Protein AF-A3JKJ4-F1 (afdb_monomer)

Secondary structure (DSSP, 8-state):
--EEE---EE-SSSS--EE--SS-TTEEE-HHHHHHHHHHHHTT-EEEEEEHHHHHHTGGGS-HHHHHHHHHHTEEEEEE----S--S-S--

Radius of gyration: 14.59 Å; Cα contacts (8 Å, |Δi|>4): 148; chains: 1; bounding box: 28×26×47 Å

Mean predicted aligned error: 9.01 Å

pLDDT: mean 72.74, std 17.28, range [37.38, 92.88]

Solvent-accessible surface area (backbone atoms only — not comparable to full-atom values): 5462 Å² total; per-residue (Å²): 134,66,45,74,48,79,78,81,49,75,51,94,67,101,46,92,46,77,49,62,40,85,60,55,87,57,36,22,38,51,71,69,43,49,49,40,44,53,50,20,57,75,68,51,30,44,65,27,69,37,45,36,69,32,46,61,67,17,47,90,67,46,52,75,65,55,53,50,49,13,67,77,67,56,22,44,77,45,70,40,50,37,75,72,82,82,69,79,62,97,80,122

F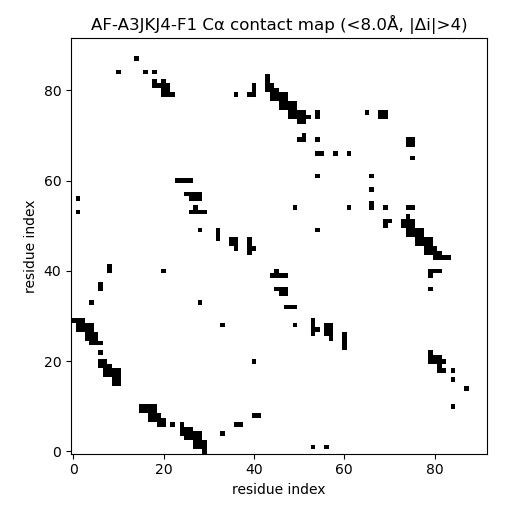oldseek 3Di:
DFAFAADFDADPDDDRPTQDFLQPGGFRADPVQSVVLNVQVVVQWDKGKGFLVRCVVVVVRDDPVLNVVNVVVRTDIGTTHRPPPPDPPPPD

Structure (mmCIF, N/CA/C/O backbone):
data_AF-A3JKJ4-F1
#
_entry.id   AF-A3JKJ4-F1
#
loop_
_atom_site.group_PDB
_atom_site.id
_atom_site.type_symbol
_atom_site.label_atom_id
_atom_site.label_alt_id
_atom_site.label_comp_id
_atom_site.label_asym_id
_atom_site.label_entity_id
_atom_site.label_seq_id
_atom_site.pdbx_PDB_ins_code
_atom_site.Cartn_x
_atom_site.Cartn_y
_atom_site.Cartn_z
_atom_site.occupancy
_atom_site.B_iso_or_equiv
_atom_site.auth_seq_id
_atom_site.auth_comp_id
_atom_site.auth_asym_id
_atom_site.auth_atom_id
_atom_site.pdbx_PDB_model_num
ATOM 1 N N . MET A 1 1 ? -4.883 15.611 6.813 1.00 56.50 1 MET A N 1
ATOM 2 C CA . MET A 1 1 ? -5.625 15.556 5.536 1.00 56.50 1 MET A CA 1
ATOM 3 C C . MET A 1 1 ? -4.911 14.533 4.688 1.00 56.50 1 MET A C 1
ATOM 5 O O . MET A 1 1 ? -3.743 14.755 4.392 1.00 56.50 1 MET A O 1
ATOM 9 N N . LEU A 1 2 ? -5.575 13.419 4.400 1.00 66.50 2 LEU A N 1
ATOM 10 C CA . LEU A 1 2 ? -5.091 12.413 3.459 1.00 66.50 2 LEU A CA 1
ATOM 11 C C . LEU A 1 2 ? -5.373 12.922 2.035 1.00 66.50 2 LEU A C 1
ATOM 13 O O . LEU A 1 2 ? -6.336 13.674 1.837 1.00 66.50 2 LEU A O 1
ATOM 17 N N . THR A 1 3 ? -4.498 12.596 1.085 1.00 68.62 3 THR A N 1
ATOM 18 C CA . THR A 1 3 ? -4.661 12.971 -0.328 1.00 68.62 3 THR A CA 1
ATOM 19 C C . THR A 1 3 ? -4.719 11.692 -1.161 1.00 68.62 3 THR A C 1
ATOM 21 O O . THR A 1 3 ? -3.920 10.796 -0.887 1.00 68.62 3 THR A O 1
ATOM 24 N N . PRO A 1 4 ? -5.613 11.598 -2.166 1.00 71.00 4 PRO A N 1
ATOM 25 C CA . PRO A 1 4 ? -5.572 10.504 -3.128 1.00 71.00 4 PRO A CA 1
ATOM 26 C C . PRO A 1 4 ? -4.177 10.392 -3.748 1.00 71.00 4 PRO A C 1
ATOM 28 O O . PRO A 1 4 ? -3.576 11.404 -4.126 1.00 71.00 4 PRO A O 1
ATOM 31 N N . TYR A 1 5 ? -3.656 9.177 -3.797 1.00 65.31 5 TYR A N 1
ATOM 32 C CA . TYR A 1 5 ? -2.315 8.852 -4.240 1.00 65.31 5 TYR A CA 1
ATOM 33 C C . TYR A 1 5 ? -2.390 7.839 -5.379 1.00 65.31 5 TYR A C 1
ATOM 35 O O . TYR A 1 5 ? -2.816 6.699 -5.195 1.00 65.31 5 TYR A O 1
ATOM 43 N N . ASP A 1 6 ? -1.913 8.286 -6.537 1.00 65.38 6 ASP A N 1
ATOM 44 C CA . ASP A 1 6 ? -1.779 7.479 -7.740 1.00 65.38 6 ASP A CA 1
ATOM 45 C C . ASP A 1 6 ? -0.337 6.991 -7.887 1.00 65.38 6 ASP A C 1
ATOM 47 O O . ASP A 1 6 ? 0.618 7.777 -7.888 1.00 65.38 6 ASP A O 1
ATOM 51 N N . THR A 1 7 ? -0.167 5.684 -8.059 1.00 59.66 7 THR A N 1
ATOM 52 C CA . THR A 1 7 ? 1.138 5.073 -8.313 1.00 59.66 7 THR A CA 1
ATOM 53 C C . THR A 1 7 ? 1.352 4.839 -9.805 1.00 59.66 7 THR A C 1
ATOM 55 O O . THR A 1 7 ? 0.586 4.133 -10.462 1.00 59.66 7 THR A O 1
ATOM 58 N N . HIS A 1 8 ? 2.459 5.357 -10.344 1.00 57.06 8 HIS A N 1
ATOM 59 C CA . HIS A 1 8 ? 2.876 5.105 -11.723 1.00 57.06 8 HIS A CA 1
ATOM 60 C C . HIS A 1 8 ? 4.380 4.841 -11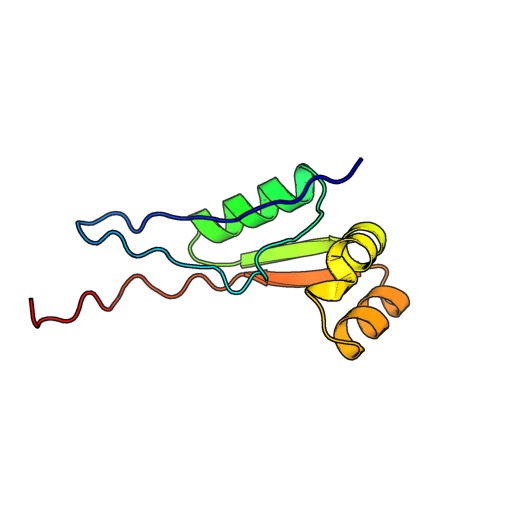.800 1.00 57.06 8 HIS A C 1
ATOM 62 O O . HIS A 1 8 ? 5.176 5.628 -11.292 1.00 57.06 8 HIS A O 1
ATOM 68 N N . THR A 1 9 ? 4.780 3.779 -12.502 1.00 51.62 9 THR A N 1
ATOM 69 C CA . THR A 1 9 ? 6.188 3.536 -12.843 1.00 51.62 9 THR A CA 1
ATOM 70 C C . THR A 1 9 ? 6.375 3.311 -14.333 1.00 51.62 9 THR A C 1
ATOM 72 O O . THR A 1 9 ? 5.512 2.748 -15.011 1.00 51.62 9 THR A O 1
ATOM 75 N N . THR A 1 10 ? 7.501 3.793 -14.854 1.00 49.03 10 THR A N 1
ATOM 76 C CA . THR A 1 10 ? 7.916 3.618 -16.243 1.00 49.03 10 THR A CA 1
ATOM 77 C C . THR A 1 10 ? 8.963 2.513 -16.325 1.00 49.03 10 THR A C 1
ATOM 79 O O . THR A 1 10 ? 10.053 2.621 -15.765 1.00 49.03 10 THR A O 1
ATOM 82 N N . CYS A 1 11 ? 8.662 1.446 -17.068 1.00 51.78 11 CYS A N 1
ATOM 83 C CA . CYS A 1 11 ? 9.667 0.446 -17.419 1.00 51.78 11 CYS A CA 1
ATOM 84 C C . CYS A 1 11 ? 10.786 1.100 -18.247 1.00 51.78 11 CYS A C 1
ATOM 86 O O . CYS A 1 11 ? 10.554 1.642 -19.330 1.00 51.78 11 CYS A O 1
ATOM 88 N N . SER A 1 12 ? 12.020 1.039 -17.750 1.00 48.34 12 SER A N 1
ATOM 89 C CA . SER A 1 12 ? 13.188 1.620 -18.414 1.00 48.34 12 SER A CA 1
ATOM 90 C C . SER A 1 12 ? 13.691 0.684 -19.517 1.00 48.34 12 SER A C 1
ATOM 92 O O . SER A 1 12 ? 14.611 -0.091 -19.288 1.00 48.34 12 SER A O 1
ATOM 94 N N . ASN A 1 13 ? 13.019 0.682 -20.676 1.00 45.19 13 ASN A N 1
ATOM 95 C CA . ASN A 1 13 ? 13.556 0.325 -22.001 1.00 45.19 13 ASN A CA 1
ATOM 96 C C . ASN A 1 13 ? 12.430 0.357 -23.050 1.00 45.19 13 ASN A C 1
ATOM 98 O O . ASN A 1 13 ? 11.711 -0.620 -23.213 1.00 45.19 13 ASN A O 1
ATOM 102 N N . THR A 1 14 ? 12.309 1.466 -23.792 1.00 45.69 14 THR A N 1
ATOM 103 C CA . THR A 1 14 ? 11.598 1.625 -25.093 1.00 45.69 14 THR A CA 1
ATOM 104 C C . THR A 1 14 ? 10.123 1.207 -25.239 1.00 45.69 14 THR A C 1
ATOM 106 O O . THR A 1 14 ? 9.494 1.619 -26.210 1.00 45.69 14 THR A O 1
ATOM 109 N N . CYS A 1 15 ? 9.528 0.495 -24.290 1.00 46.81 15 CYS A N 1
ATOM 110 C CA . CYS A 1 15 ? 8.100 0.246 -24.192 1.00 46.81 15 CYS A CA 1
ATOM 111 C C . CYS A 1 15 ? 7.565 1.105 -23.046 1.00 46.81 15 CYS A C 1
ATOM 113 O O . CYS A 1 15 ? 7.971 0.927 -21.898 1.00 46.81 15 CYS A O 1
ATOM 115 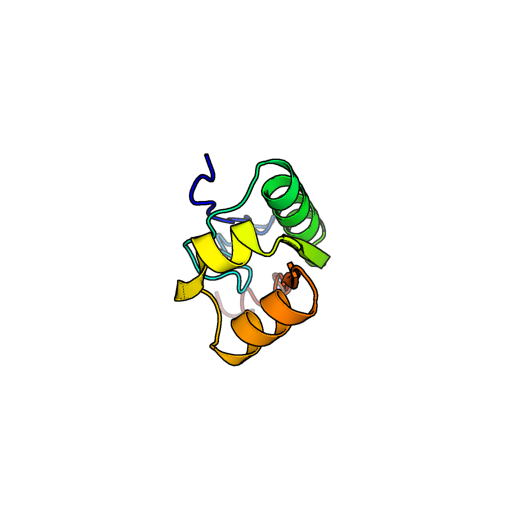N N . ASN A 1 16 ? 6.636 2.019 -23.333 1.00 43.56 16 ASN A N 1
ATOM 116 C CA . ASN A 1 16 ? 5.807 2.640 -22.298 1.00 43.56 16 ASN A CA 1
ATOM 117 C C . ASN A 1 16 ? 4.855 1.575 -21.729 1.00 43.56 16 ASN A C 1
ATOM 119 O O . ASN A 1 16 ? 3.659 1.579 -22.009 1.00 43.56 16 ASN A O 1
ATOM 123 N N . CYS A 1 17 ? 5.390 0.622 -20.973 1.00 44.19 17 CYS A N 1
ATOM 124 C CA . CYS A 1 17 ? 4.582 -0.252 -20.147 1.00 44.19 17 CYS A CA 1
ATOM 125 C C . CYS A 1 17 ? 4.214 0.559 -18.909 1.00 44.19 17 CYS A C 1
ATOM 127 O O . CYS A 1 17 ? 5.076 0.874 -18.089 1.00 44.19 17 CYS A O 1
ATOM 129 N N . ILE A 1 18 ? 2.941 0.942 -18.815 1.00 45.28 18 ILE A N 1
ATOM 130 C CA . ILE A 1 18 ? 2.367 1.405 -17.557 1.00 45.28 18 ILE A CA 1
ATOM 131 C C . ILE A 1 18 ? 2.218 0.145 -16.717 1.00 45.28 18 ILE A C 1
ATOM 133 O O . ILE A 1 18 ? 1.294 -0.639 -16.933 1.00 45.28 18 ILE A O 1
ATOM 137 N N . VAL A 1 19 ? 3.159 -0.080 -15.806 1.00 46.41 19 VAL A N 1
ATOM 138 C CA . VAL A 1 19 ? 2.952 -1.087 -14.776 1.00 46.41 19 VAL A CA 1
ATOM 139 C C . VAL A 1 19 ? 2.087 -0.431 -13.717 1.00 46.41 19 VAL A C 1
ATOM 141 O O . VAL A 1 19 ? 2.538 0.456 -12.991 1.00 46.41 19 VAL A O 1
ATOM 144 N N . LYS A 1 20 ? 0.816 -0.829 -13.680 1.00 46.69 20 LYS A N 1
ATOM 145 C CA . LYS A 1 20 ? 0.002 -0.612 -12.495 1.00 46.69 20 LYS A CA 1
ATOM 146 C C . LYS A 1 20 ? 0.494 -1.619 -11.469 1.00 46.69 20 LYS A C 1
ATOM 148 O O . LYS A 1 20 ? 0.390 -2.822 -11.705 1.00 46.69 20 LYS A O 1
ATOM 153 N N . ALA A 1 21 ? 1.067 -1.133 -10.372 1.00 53.09 21 ALA A N 1
ATOM 154 C CA . ALA A 1 21 ? 1.014 -1.926 -9.157 1.00 53.09 21 ALA A CA 1
ATOM 155 C C . ALA A 1 21 ? -0.474 -2.219 -8.906 1.00 53.09 21 ALA A C 1
ATOM 157 O O . ALA A 1 21 ? -1.300 -1.361 -9.226 1.00 53.09 21 ALA A O 1
ATOM 158 N N . ASP A 1 22 ? -0.828 -3.410 -8.423 1.00 52.09 22 ASP A N 1
ATOM 159 C CA . ASP A 1 22 ? -2.228 -3.787 -8.139 1.00 52.09 22 ASP A CA 1
ATOM 160 C C . ASP A 1 22 ? -2.739 -3.067 -6.875 1.00 52.09 22 ASP A C 1
ATOM 162 O O . ASP A 1 22 ? -3.188 -3.641 -5.890 1.00 52.09 22 ASP A O 1
ATOM 166 N N . ILE A 1 23 ? -2.540 -1.759 -6.887 1.00 59.50 23 ILE A N 1
ATOM 167 C CA . ILE A 1 23 ? -2.901 -0.774 -5.905 1.00 59.50 23 ILE A CA 1
ATOM 168 C C . ILE A 1 23 ? -4.083 -0.082 -6.562 1.00 59.50 23 ILE A C 1
ATOM 170 O O . ILE A 1 23 ? -3.920 0.607 -7.569 1.00 59.50 23 ILE A O 1
ATOM 174 N N . ASN A 1 24 ? -5.282 -0.357 -6.055 1.00 56.53 24 ASN A N 1
ATOM 175 C CA . ASN A 1 24 ? -6.515 0.257 -6.541 1.00 56.53 24 ASN A CA 1
ATOM 176 C C . ASN A 1 24 ? -6.324 1.779 -6.699 1.00 56.53 24 ASN A C 1
ATOM 178 O O . ASN A 1 24 ? -5.783 2.417 -5.796 1.00 56.53 24 ASN A O 1
ATOM 182 N N . ASP A 1 25 ? -6.749 2.323 -7.848 1.00 58.22 25 ASP A N 1
ATOM 183 C CA . ASP A 1 25 ? -6.391 3.652 -8.393 1.00 58.22 25 ASP A CA 1
ATOM 184 C C . ASP A 1 25 ? -6.853 4.880 -7.551 1.00 58.22 25 ASP A C 1
ATOM 186 O O . ASP A 1 25 ? -7.019 5.950 -8.106 1.00 58.22 25 ASP A O 1
ATOM 190 N N . ASP A 1 26 ? -7.096 4.781 -6.241 1.00 69.81 26 ASP A N 1
ATOM 191 C CA . ASP A 1 26 ? -7.583 5.906 -5.419 1.00 69.81 26 ASP A CA 1
ATOM 192 C C . ASP A 1 26 ? -7.253 5.720 -3.916 1.00 69.81 26 ASP A C 1
ATOM 194 O O . ASP A 1 26 ? -8.087 5.912 -3.022 1.00 69.81 26 ASP A O 1
ATOM 198 N N . LEU A 1 27 ? -6.015 5.331 -3.587 1.00 81.62 27 LEU A N 1
ATOM 199 C CA . LEU A 1 27 ? -5.607 5.220 -2.182 1.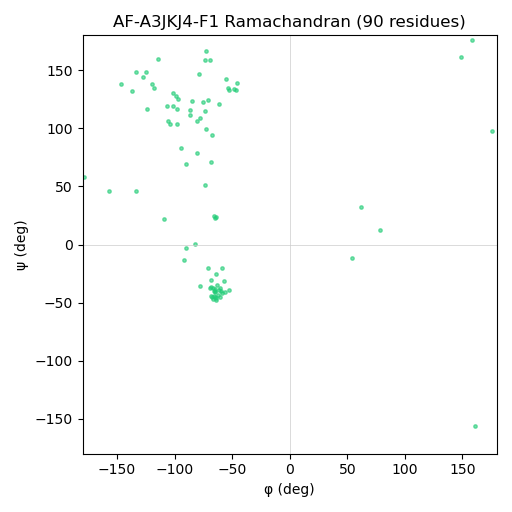00 81.62 27 LEU A CA 1
ATOM 200 C C . LEU A 1 27 ? -5.461 6.595 -1.532 1.00 81.62 27 LEU A C 1
ATOM 202 O O . LEU A 1 27 ? -4.674 7.431 -1.957 1.00 81.62 27 LEU A O 1
ATOM 206 N N . ASN A 1 28 ? -6.170 6.820 -0.437 1.00 86.19 28 ASN A N 1
ATOM 207 C CA . ASN A 1 28 ? -6.089 8.034 0.354 1.00 86.19 28 ASN A CA 1
ATOM 208 C C . ASN A 1 28 ? -5.098 7.832 1.508 1.00 86.19 28 ASN A C 1
ATOM 210 O O . ASN A 1 28 ? -5.484 7.486 2.625 1.00 86.19 28 ASN A O 1
ATOM 214 N N . VAL A 1 29 ? -3.809 8.006 1.214 1.00 84.50 29 VAL A N 1
ATOM 215 C CA . VAL A 1 29 ? -2.699 7.689 2.128 1.00 84.50 29 VAL A CA 1
ATOM 216 C C . VAL A 1 29 ? -1.921 8.929 2.564 1.00 84.50 29 VAL A C 1
ATOM 218 O O . VAL A 1 29 ? -1.985 10.001 1.953 1.00 84.50 29 VAL A O 1
ATOM 221 N N . GLY A 1 30 ? -1.199 8.798 3.675 1.00 85.81 30 GLY A N 1
ATOM 222 C CA . GLY A 1 30 ? -0.255 9.800 4.146 1.00 85.81 30 GLY A CA 1
ATOM 223 C C . GLY A 1 30 ? 1.023 9.846 3.296 1.00 85.81 30 GLY A C 1
ATOM 224 O O . GLY A 1 30 ? 1.300 8.933 2.518 1.00 85.81 30 GLY A O 1
ATOM 225 N N . PRO A 1 31 ? 1.846 10.900 3.456 1.00 85.75 31 PRO A N 1
ATOM 226 C CA . PRO A 1 31 ? 3.089 11.051 2.702 1.00 85.75 31 PRO A CA 1
ATOM 227 C C . PRO A 1 31 ? 4.112 9.941 2.989 1.00 85.75 31 PRO A C 1
ATOM 229 O O . PRO A 1 31 ? 4.811 9.531 2.071 1.00 85.75 31 PRO A O 1
ATOM 232 N N . GLU A 1 32 ? 4.180 9.432 4.224 1.00 87.88 32 GLU A N 1
ATOM 233 C CA . GLU A 1 32 ? 5.106 8.349 4.601 1.00 87.88 32 GLU A CA 1
ATOM 234 C C . GLU A 1 32 ? 4.736 7.024 3.913 1.00 87.88 32 GLU A C 1
ATOM 236 O O . GLU A 1 32 ? 5.588 6.364 3.322 1.00 87.88 32 GLU A O 1
ATOM 241 N N . THR A 1 33 ? 3.450 6.666 3.911 1.00 87.94 33 THR A N 1
ATOM 242 C CA . THR A 1 33 ? 2.931 5.478 3.217 1.00 87.94 33 THR A CA 1
ATOM 243 C C . THR A 1 33 ? 3.092 5.605 1.702 1.00 87.94 33 THR A C 1
ATOM 245 O O . THR A 1 33 ? 3.504 4.654 1.044 1.00 87.94 33 THR A O 1
ATOM 248 N N . ALA A 1 34 ? 2.838 6.791 1.140 1.00 84.62 34 ALA A N 1
ATOM 249 C CA . ALA A 1 34 ? 3.074 7.064 -0.276 1.00 84.62 34 ALA A CA 1
ATOM 250 C C . ALA A 1 34 ? 4.559 6.918 -0.660 1.00 84.62 34 ALA A C 1
ATOM 252 O O . ALA A 1 34 ? 4.871 6.405 -1.735 1.00 84.62 34 ALA A O 1
ATOM 253 N N . GLU A 1 35 ? 5.490 7.346 0.198 1.00 85.81 35 GLU A N 1
ATOM 254 C CA . GLU A 1 35 ? 6.930 7.143 -0.010 1.00 85.81 35 GLU A CA 1
ATOM 255 C C . GLU A 1 35 ? 7.291 5.653 0.010 1.00 85.81 35 GLU A C 1
ATOM 257 O O . GLU A 1 35 ? 7.937 5.181 -0.924 1.00 85.81 35 GLU A O 1
ATOM 262 N N . ALA A 1 36 ? 6.775 4.889 0.979 1.00 86.62 36 ALA A N 1
ATOM 263 C CA . ALA A 1 36 ? 6.973 3.440 1.039 1.00 86.62 36 ALA A CA 1
ATOM 264 C C . ALA A 1 36 ? 6.430 2.718 -0.208 1.00 86.62 36 ALA A C 1
ATOM 266 O O . ALA A 1 36 ? 7.078 1.808 -0.729 1.00 86.62 36 ALA A O 1
ATOM 267 N N . ILE A 1 37 ? 5.270 3.148 -0.723 1.00 84.00 37 ILE A N 1
ATOM 268 C CA . ILE A 1 37 ? 4.720 2.607 -1.969 1.00 84.00 37 ILE A CA 1
ATOM 269 C C . ILE A 1 37 ? 5.637 2.933 -3.153 1.00 84.00 37 ILE A C 1
ATOM 271 O O . ILE A 1 37 ? 5.974 2.040 -3.930 1.00 84.00 37 ILE A O 1
ATOM 275 N N . ASN A 1 38 ? 6.083 4.186 -3.284 1.00 80.31 38 ASN A N 1
ATOM 276 C CA . ASN A 1 38 ? 7.007 4.586 -4.348 1.00 80.31 38 ASN A CA 1
ATOM 277 C C . ASN A 1 38 ? 8.319 3.793 -4.304 1.00 80.31 38 ASN A C 1
ATOM 279 O O . ASN A 1 38 ? 8.826 3.400 -5.354 1.00 80.31 38 ASN A O 1
ATOM 283 N N . ASP A 1 39 ? 8.874 3.557 -3.117 1.00 84.81 39 ASP A N 1
ATOM 284 C CA . ASP A 1 39 ? 10.111 2.794 -2.962 1.00 84.81 39 ASP A CA 1
ATOM 285 C C . ASP A 1 39 ? 9.918 1.329 -3.360 1.00 84.81 39 ASP A C 1
ATOM 287 O O . ASP A 1 39 ? 10.673 0.832 -4.196 1.00 84.81 39 ASP A O 1
ATOM 291 N N . ALA A 1 40 ? 8.847 0.677 -2.898 1.00 81.75 40 ALA A N 1
ATOM 292 C CA . ALA A 1 40 ? 8.496 -0.675 -3.337 1.00 81.75 40 ALA A CA 1
ATOM 293 C C . ALA A 1 40 ? 8.332 -0.750 -4.864 1.00 81.75 40 ALA A C 1
ATOM 295 O O . ALA A 1 40 ? 8.808 -1.669 -5.527 1.00 81.75 40 ALA A O 1
ATOM 296 N N . VAL A 1 41 ? 7.711 0.263 -5.463 1.00 77.38 41 VAL A N 1
ATOM 297 C CA . VAL A 1 41 ? 7.537 0.337 -6.914 1.00 77.38 41 VAL A CA 1
ATOM 298 C C . VAL A 1 41 ? 8.877 0.475 -7.645 1.00 77.38 41 VAL A C 1
ATOM 300 O O . VAL A 1 41 ? 9.085 -0.157 -8.682 1.00 77.38 41 VAL A O 1
ATOM 303 N N . ARG A 1 42 ? 9.811 1.272 -7.112 1.00 76.69 42 ARG A N 1
ATOM 304 C CA . ARG A 1 42 ? 11.167 1.443 -7.668 1.00 76.69 42 ARG A CA 1
ATOM 305 C C . ARG A 1 42 ? 12.018 0.185 -7.537 1.00 76.69 42 ARG A C 1
ATOM 307 O O . ARG A 1 42 ? 12.875 -0.053 -8.388 1.00 76.69 42 ARG A O 1
ATOM 314 N N . GLU A 1 43 ? 11.785 -0.603 -6.496 1.00 79.81 43 GLU A N 1
ATOM 315 C CA . GLU A 1 43 ? 12.464 -1.876 -6.249 1.00 79.81 43 GLU A CA 1
ATOM 316 C C . GLU A 1 43 ? 11.854 -3.053 -7.037 1.00 79.81 43 GLU A C 1
ATOM 318 O O . GLU A 1 43 ? 12.389 -4.159 -6.996 1.00 79.81 43 GLU A O 1
ATOM 323 N N . ASN A 1 44 ? 10.817 -2.803 -7.850 1.00 74.88 44 ASN A N 1
ATOM 324 C CA . ASN A 1 44 ? 10.018 -3.809 -8.566 1.00 74.88 44 ASN A CA 1
ATOM 325 C C . ASN A 1 44 ? 9.284 -4.789 -7.637 1.00 74.88 44 ASN A C 1
ATOM 327 O O . ASN A 1 44 ? 9.069 -5.952 -7.970 1.00 74.88 44 ASN A O 1
ATOM 331 N N . GLY A 1 45 ? 8.878 -4.311 -6.470 1.00 76.06 45 GLY A N 1
ATOM 332 C CA . GLY A 1 45 ? 8.071 -5.050 -5.520 1.00 76.06 45 GLY A CA 1
ATOM 333 C C . GLY A 1 45 ? 8.377 -4.651 -4.084 1.00 76.06 45 GLY A C 1
ATOM 334 O O . GLY A 1 45 ? 9.420 -4.076 -3.786 1.00 76.06 45 GLY A O 1
ATOM 335 N N . GLY A 1 46 ? 7.462 -4.974 -3.179 1.00 82.94 46 GLY A N 1
ATOM 336 C CA . GLY A 1 46 ? 7.639 -4.727 -1.755 1.00 82.94 46 GLY A CA 1
ATOM 337 C C . GLY A 1 46 ? 6.310 -4.739 -1.024 1.00 82.94 46 GLY A C 1
ATOM 338 O O . GLY A 1 46 ? 5.337 -5.322 -1.491 1.00 82.94 46 GLY A O 1
ATOM 339 N N . SER A 1 47 ? 6.272 -4.072 0.120 1.00 85.25 47 SER A N 1
ATOM 340 C CA . SER A 1 47 ? 5.072 -3.987 0.941 1.00 85.25 47 SER A CA 1
ATOM 341 C C . SER A 1 47 ? 5.009 -2.636 1.641 1.00 85.25 47 SER A C 1
ATOM 343 O O . SER A 1 47 ? 6.026 -2.185 2.170 1.00 85.25 47 SER A O 1
ATOM 345 N N . ALA A 1 48 ? 3.830 -2.025 1.699 1.00 87.75 48 ALA A N 1
ATOM 346 C CA . ALA A 1 48 ? 3.586 -0.802 2.456 1.00 87.75 48 ALA A CA 1
ATOM 347 C C . ALA A 1 48 ? 2.544 -1.059 3.545 1.00 87.75 48 ALA A C 1
ATOM 349 O O . ALA A 1 48 ? 1.524 -1.698 3.304 1.00 87.75 48 ALA A O 1
ATOM 350 N N . TRP A 1 49 ? 2.796 -0.571 4.757 1.00 90.00 49 TRP A N 1
ATOM 351 C CA . TRP A 1 49 ? 1.820 -0.665 5.839 1.00 90.00 49 TRP A CA 1
ATOM 352 C C . TRP A 1 49 ? 0.842 0.502 5.757 1.00 90.00 49 TRP A C 1
ATOM 354 O O . TRP A 1 49 ? 1.268 1.653 5.802 1.00 90.00 49 TRP A O 1
ATOM 364 N N . LEU A 1 50 ? -0.452 0.205 5.679 1.00 89.69 50 LEU A N 1
ATOM 365 C CA . LEU A 1 50 ? -1.511 1.201 5.766 1.00 89.69 50 LEU A CA 1
ATOM 366 C C . LEU A 1 50 ? -2.112 1.156 7.163 1.00 89.69 50 LEU A C 1
ATOM 368 O O . LEU A 1 50 ? -2.501 0.101 7.665 1.00 89.69 50 LEU A O 1
ATOM 372 N N . THR A 1 51 ? -2.228 2.318 7.787 1.00 92.12 51 THR A N 1
ATOM 373 C CA . THR A 1 51 ? -2.941 2.472 9.055 1.00 92.12 51 THR A CA 1
ATOM 374 C C . THR A 1 51 ? -4.444 2.276 8.872 1.00 92.12 51 THR A C 1
ATOM 376 O O . THR A 1 51 ? -4.983 2.459 7.781 1.00 92.12 51 THR A O 1
ATOM 379 N N . LEU A 1 52 ? -5.156 1.961 9.959 1.00 91.12 52 LEU A N 1
ATOM 380 C CA . LEU A 1 52 ? -6.618 1.866 9.928 1.00 91.12 52 LEU A CA 1
ATOM 381 C C . LEU A 1 52 ? -7.286 3.124 9.339 1.00 91.12 52 LEU A C 1
ATOM 383 O O . LEU A 1 52 ? -8.236 2.997 8.575 1.00 91.12 52 LEU A O 1
ATOM 387 N N . GLU A 1 53 ? -6.776 4.322 9.644 1.00 91.56 53 GLU A N 1
ATOM 388 C CA . GLU A 1 53 ? -7.319 5.578 9.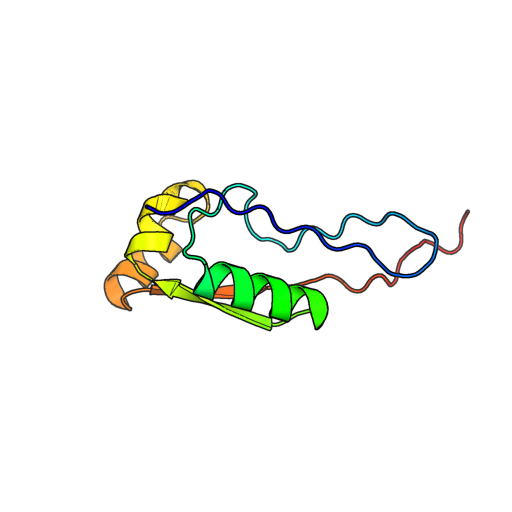104 1.00 91.56 53 GLU A CA 1
ATOM 389 C C . GLU A 1 53 ? -7.199 5.640 7.572 1.00 91.56 53 GLU A C 1
ATOM 391 O O . GLU A 1 53 ? -8.152 6.012 6.889 1.00 91.56 53 GLU A O 1
ATOM 396 N N . GLU A 1 54 ? -6.055 5.233 7.023 1.00 89.88 54 GLU A N 1
ATOM 397 C CA . GLU A 1 54 ? -5.808 5.210 5.576 1.00 89.88 54 GLU A CA 1
ATOM 398 C C . GLU A 1 54 ? -6.645 4.139 4.871 1.00 89.88 54 GLU A C 1
ATOM 400 O O . GLU A 1 54 ? -7.175 4.379 3.784 1.00 89.88 54 GLU A O 1
ATOM 405 N N . VAL A 1 55 ? -6.822 2.978 5.509 1.00 88.69 55 VAL A N 1
ATOM 406 C CA . VAL A 1 55 ? -7.693 1.908 5.008 1.00 88.69 55 VAL A CA 1
ATOM 407 C C . VAL A 1 55 ? -9.156 2.357 4.995 1.00 88.69 55 VAL A C 1
ATOM 409 O O . VAL A 1 55 ? -9.841 2.171 3.994 1.00 88.69 55 VAL A O 1
ATOM 412 N N . GLU A 1 56 ? -9.644 3.002 6.057 1.00 88.50 56 GLU A N 1
ATOM 413 C CA . GLU A 1 56 ? -11.016 3.523 6.114 1.00 88.50 56 GLU A CA 1
ATOM 414 C C . GLU A 1 56 ? -11.243 4.659 5.109 1.00 88.50 56 GLU A C 1
ATOM 416 O O . GLU A 1 56 ? -12.279 4.704 4.437 1.00 88.50 56 GLU A O 1
ATOM 421 N N . ALA A 1 57 ? -10.260 5.549 4.945 1.00 88.06 57 ALA A N 1
ATOM 422 C CA . ALA A 1 57 ? -10.298 6.610 3.941 1.00 88.06 57 ALA A CA 1
ATOM 423 C C . ALA A 1 57 ? -10.298 6.058 2.504 1.00 88.06 57 ALA A C 1
ATOM 425 O O . ALA A 1 57 ? -10.837 6.695 1.596 1.00 88.06 57 ALA A O 1
ATOM 426 N N . SER A 1 58 ? -9.751 4.857 2.325 1.00 85.75 58 SER A N 1
ATOM 427 C CA . SER A 1 58 ? -9.641 4.144 1.054 1.00 85.75 58 SER A CA 1
ATOM 428 C C . SER A 1 58 ? -10.566 2.930 0.988 1.00 85.75 58 SER A C 1
ATOM 430 O O . SER A 1 58 ? -10.332 2.030 0.196 1.00 85.75 58 SER A O 1
ATOM 432 N N . GLN A 1 59 ? -11.633 2.867 1.792 1.00 84.88 59 GLN A N 1
ATOM 433 C CA . GLN A 1 59 ? -12.415 1.630 1.955 1.00 84.88 59 GLN A CA 1
ATOM 434 C C . GLN A 1 59 ? -13.028 1.068 0.661 1.00 84.88 59 GLN A C 1
ATOM 436 O O . GLN A 1 59 ? -13.379 -0.102 0.592 1.00 84.88 59 GLN A O 1
ATOM 441 N N . HIS A 1 60 ? -13.168 1.905 -0.367 1.00 82.69 60 HIS A N 1
ATOM 442 C CA . HIS A 1 60 ? -13.641 1.522 -1.696 1.00 82.69 60 HIS A CA 1
ATOM 443 C C . HIS A 1 60 ? -12.618 0.675 -2.479 1.00 82.69 60 HIS A C 1
ATOM 445 O O . HIS A 1 60 ? -12.998 -0.018 -3.418 1.00 82.69 60 HIS A O 1
ATOM 451 N N . ALA A 1 61 ? -11.344 0.740 -2.089 1.00 79.69 61 ALA A N 1
ATOM 452 C CA . ALA A 1 61 ? -10.213 0.019 -2.659 1.00 79.69 61 ALA A CA 1
ATOM 453 C C . ALA A 1 61 ? -9.961 -1.344 -1.984 1.00 79.69 61 ALA A C 1
ATOM 455 O O . ALA A 1 61 ? -9.070 -2.075 -2.411 1.00 79.69 61 ALA A O 1
ATOM 456 N N . PHE A 1 62 ? -10.721 -1.691 -0.944 1.00 83.44 62 PHE A N 1
ATOM 457 C CA . PHE A 1 62 ? -10.504 -2.884 -0.128 1.00 83.44 62 PHE A CA 1
ATOM 458 C C . PHE A 1 62 ? -11.760 -3.751 -0.074 1.00 83.44 62 PHE A C 1
ATOM 460 O O . PHE A 1 62 ? -12.886 -3.253 -0.128 1.00 83.44 62 PHE A O 1
ATOM 467 N N . SER A 1 63 ? -11.577 -5.067 0.038 1.00 86.69 63 SER A N 1
ATOM 468 C CA . SER A 1 63 ? -12.699 -5.975 0.276 1.00 86.69 63 SER A CA 1
ATOM 469 C C . SER A 1 63 ? -13.197 -5.858 1.722 1.00 86.69 63 SER A C 1
ATOM 471 O O . SER A 1 63 ? -12.462 -5.435 2.612 1.00 86.69 63 SER A O 1
ATOM 473 N N . GLU A 1 64 ? -14.439 -6.272 2.001 1.00 88.38 64 GLU A N 1
ATOM 474 C CA . GLU A 1 64 ? -14.957 -6.272 3.382 1.00 88.38 64 GLU A CA 1
ATOM 475 C C . GLU A 1 64 ? -14.085 -7.102 4.339 1.00 88.38 64 GLU A C 1
ATOM 477 O O . GLU A 1 64 ? -13.967 -6.747 5.512 1.00 88.38 64 GLU A O 1
ATOM 482 N N . SER A 1 65 ? -13.444 -8.171 3.849 1.00 88.06 65 SER A N 1
ATOM 483 C CA . SER A 1 65 ? -12.482 -8.953 4.631 1.00 88.06 65 SER A CA 1
ATOM 484 C C . SER A 1 65 ? -11.231 -8.154 4.983 1.00 88.06 65 SER A C 1
ATOM 486 O O . SER A 1 65 ? -10.830 -8.171 6.142 1.00 88.06 65 SER A O 1
ATOM 488 N N . ASP A 1 66 ? -10.670 -7.404 4.036 1.00 86.69 66 ASP A N 1
ATOM 489 C CA . ASP A 1 66 ? -9.471 -6.588 4.275 1.00 86.69 66 ASP A CA 1
ATOM 490 C C . ASP A 1 66 ? -9.777 -5.452 5.259 1.00 86.69 66 ASP A C 1
ATOM 492 O O . ASP A 1 66 ? -8.985 -5.142 6.146 1.00 86.69 66 ASP A O 1
ATOM 496 N N . LEU A 1 67 ? -10.974 -4.862 5.158 1.00 88.19 67 LEU A N 1
ATOM 497 C CA . LEU A 1 67 ? -11.450 -3.846 6.099 1.00 88.19 67 LEU A CA 1
ATOM 498 C C . LEU A 1 67 ? -11.635 -4.406 7.513 1.00 88.19 67 LEU A C 1
ATOM 500 O O . LEU A 1 67 ? -11.361 -3.712 8.494 1.00 88.19 67 LEU A O 1
ATOM 504 N N . GLN A 1 68 ? -12.129 -5.639 7.633 1.00 91.69 68 GLN A N 1
ATOM 505 C CA . GLN A 1 68 ? -12.283 -6.313 8.920 1.00 91.69 68 GLN A CA 1
ATOM 506 C C . GLN A 1 68 ? -10.913 -6.642 9.526 1.00 91.69 68 GLN A C 1
ATOM 508 O O . GLN A 1 68 ? -10.689 -6.365 10.705 1.00 91.69 68 GLN A O 1
ATOM 513 N N . GLU A 1 69 ? -9.984 -7.151 8.717 1.00 89.81 69 GLU A N 1
ATOM 514 C CA . GLU A 1 69 ? -8.609 -7.426 9.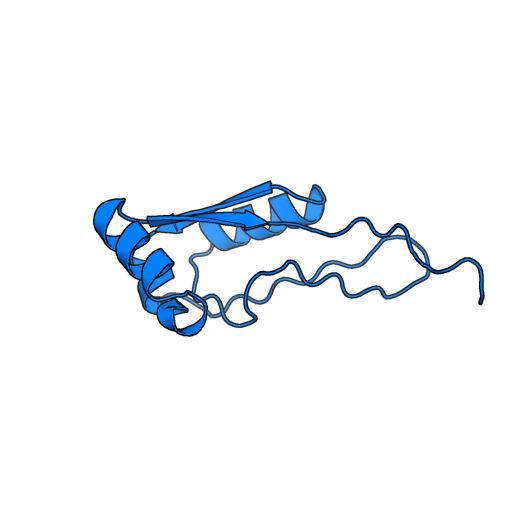132 1.00 89.81 69 GLU A CA 1
ATOM 515 C C . GLU A 1 69 ? -7.904 -6.147 9.596 1.00 89.81 69 GLU A C 1
ATOM 517 O O . GLU A 1 69 ? -7.336 -6.117 10.688 1.00 89.81 69 GLU A O 1
ATOM 522 N N . ALA A 1 70 ? -8.039 -5.051 8.845 1.00 90.25 70 ALA A N 1
ATOM 523 C CA . ALA A 1 70 ? -7.471 -3.764 9.224 1.00 90.25 70 ALA A CA 1
ATOM 524 C C . ALA A 1 70 ? -8.025 -3.242 10.558 1.00 90.25 70 ALA A C 1
ATOM 526 O O . ALA A 1 70 ? -7.282 -2.679 11.362 1.00 90.25 70 ALA A O 1
ATOM 527 N N . LYS A 1 71 ? -9.318 -3.452 10.838 1.00 91.88 71 LYS A N 1
ATOM 528 C CA . LYS A 1 71 ? -9.937 -3.068 12.120 1.00 91.88 71 LYS A CA 1
ATOM 529 C C . LYS A 1 71 ? -9.429 -3.898 13.292 1.00 91.88 71 LYS A C 1
ATOM 531 O O . LYS A 1 71 ? -9.280 -3.364 14.389 1.00 91.88 71 LYS A O 1
ATOM 536 N N . GLU A 1 72 ? -9.172 -5.182 13.076 1.00 92.88 72 GLU A N 1
ATOM 537 C CA . GLU A 1 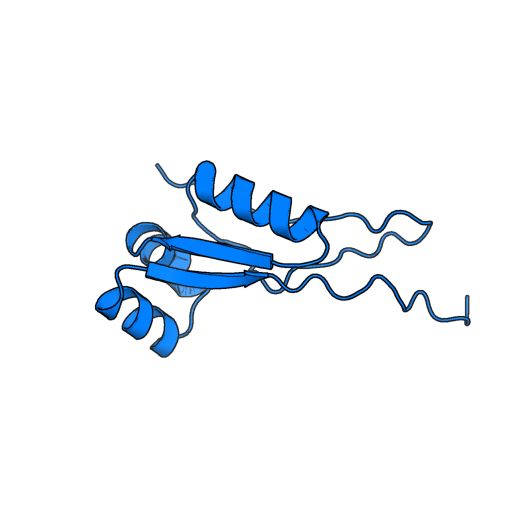72 ? -8.657 -6.084 14.109 1.00 92.88 72 GLU A CA 1
ATOM 538 C C . GLU A 1 72 ? -7.151 -5.885 14.349 1.00 92.88 72 GLU A C 1
ATOM 540 O O . GLU A 1 72 ? -6.697 -5.954 15.493 1.00 92.88 72 GLU A O 1
ATOM 545 N N . GLY A 1 73 ? -6.391 -5.586 13.292 1.00 88.81 73 GLY A N 1
ATOM 546 C CA . GLY A 1 73 ? -4.938 -5.397 13.315 1.00 88.81 73 GLY A CA 1
ATOM 547 C C . GLY A 1 73 ? -4.459 -3.955 13.523 1.00 88.81 73 GLY A C 1
ATOM 548 O O . GLY A 1 73 ? -3.281 -3.741 13.805 1.00 88.81 73 GLY A O 1
ATOM 549 N N . GLY A 1 74 ? -5.342 -2.957 13.406 1.00 92.69 74 GLY A N 1
ATOM 550 C CA . GLY A 1 74 ? -4.984 -1.530 13.427 1.00 92.69 74 GLY A CA 1
ATOM 551 C C . GLY A 1 74 ? -4.395 -1.004 12.108 1.00 92.69 74 GLY A C 1
ATOM 552 O O . GLY A 1 74 ? -3.849 0.102 12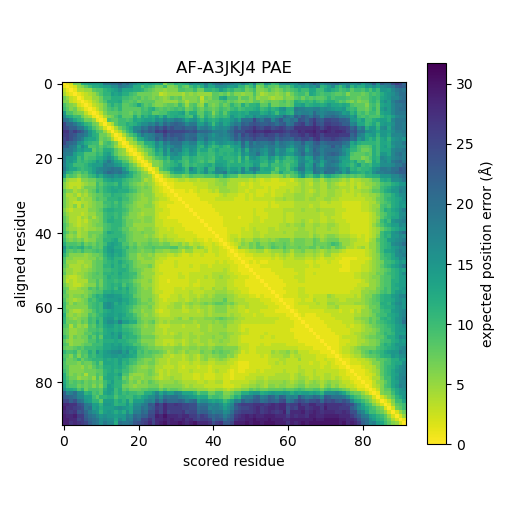.072 1.00 92.69 74 GLY A O 1
ATOM 553 N N . GLY A 1 75 ? -4.498 -1.786 11.036 1.00 90.12 75 GLY A N 1
ATOM 554 C CA . GLY A 1 75 ? -3.944 -1.522 9.714 1.00 90.12 75 GLY A CA 1
ATOM 555 C C . GLY A 1 75 ? -3.788 -2.812 8.910 1.00 90.12 75 GLY A C 1
ATOM 556 O O . GLY A 1 75 ? -4.047 -3.898 9.428 1.00 90.12 75 GLY A O 1
ATOM 557 N N . ILE A 1 76 ? -3.366 -2.688 7.656 1.00 89.81 76 ILE A N 1
ATOM 558 C CA . ILE A 1 76 ? -3.106 -3.820 6.761 1.00 89.81 76 ILE A CA 1
ATOM 559 C C . ILE A 1 76 ? -1.773 -3.628 6.043 1.00 89.81 76 ILE A C 1
ATOM 561 O O . ILE A 1 76 ? -1.356 -2.502 5.760 1.00 89.81 76 ILE A O 1
ATOM 565 N N . LEU A 1 77 ? -1.101 -4.734 5.736 1.00 87.94 77 LEU A N 1
ATOM 566 C CA . LEU A 1 77 ? 0.059 -4.724 4.859 1.00 87.94 77 LEU A CA 1
ATOM 567 C C . LEU A 1 77 ? -0.418 -4.843 3.407 1.00 87.94 77 LEU A C 1
ATOM 569 O O . LEU A 1 77 ? -1.000 -5.853 3.025 1.00 87.94 77 LEU A O 1
ATOM 573 N N . LEU A 1 78 ? -0.175 -3.810 2.608 1.00 83.81 78 LEU A N 1
ATOM 574 C CA . LEU A 1 78 ? -0.418 -3.828 1.174 1.00 83.81 78 LEU A CA 1
ATOM 575 C C . LEU A 1 78 ? 0.811 -4.402 0.472 1.00 83.81 78 LEU A C 1
ATOM 577 O O . LEU A 1 78 ? 1.864 -3.761 0.445 1.00 83.81 78 LEU A O 1
ATOM 581 N N . ASP A 1 79 ? 0.671 -5.595 -0.100 1.00 81.38 79 ASP A N 1
ATOM 582 C CA . ASP A 1 79 ? 1.690 -6.178 -0.966 1.00 81.38 79 ASP A CA 1
ATOM 583 C C . ASP A 1 79 ? 1.674 -5.487 -2.330 1.00 81.38 79 ASP A C 1
ATOM 585 O O . ASP A 1 79 ? 0.668 -5.439 -3.038 1.00 81.38 79 ASP A O 1
ATOM 589 N N . ILE A 1 80 ? 2.823 -4.942 -2.701 1.00 78.88 80 ILE A N 1
ATOM 590 C CA . ILE A 1 80 ? 3.009 -4.177 -3.922 1.00 78.88 80 ILE A CA 1
ATOM 591 C C . ILE A 1 80 ? 3.731 -5.082 -4.892 1.00 78.88 80 ILE A C 1
ATOM 593 O O . ILE A 1 80 ? 4.937 -5.313 -4.789 1.00 78.88 80 ILE A O 1
ATOM 597 N N . TYR A 1 81 ? 2.976 -5.597 -5.850 1.00 71.12 81 TYR A N 1
ATOM 598 C CA . TYR A 1 81 ? 3.533 -6.363 -6.944 1.00 71.12 81 TYR A CA 1
ATOM 599 C C . TYR A 1 81 ? 3.695 -5.470 -8.171 1.00 71.12 81 TYR A C 1
ATOM 601 O O . TYR A 1 81 ? 2.717 -4.976 -8.733 1.00 71.12 81 TYR A O 1
ATOM 609 N N . VAL A 1 82 ? 4.943 -5.281 -8.593 1.00 71.00 82 VAL A N 1
ATOM 610 C CA . VAL A 1 82 ? 5.271 -4.707 -9.897 1.00 71.00 82 VAL A CA 1
ATOM 611 C C . VAL A 1 82 ? 5.576 -5.892 -10.809 1.00 71.00 82 VAL A C 1
ATOM 613 O O . VAL A 1 82 ? 6.634 -6.503 -10.650 1.00 71.00 82 VAL A O 1
ATOM 616 N N . PRO A 1 83 ? 4.672 -6.288 -11.723 1.00 64.06 83 PRO A N 1
ATOM 617 C CA . PRO A 1 83 ? 4.994 -7.327 -12.688 1.00 64.06 83 PRO A CA 1
ATOM 618 C C . PRO A 1 83 ? 6.279 -6.973 -13.429 1.00 64.06 83 PRO A C 1
ATOM 620 O O . PRO A 1 83 ? 6.456 -5.834 -13.869 1.00 64.06 83 PRO A O 1
ATOM 623 N N . ASP A 1 84 ? 7.161 -7.967 -13.571 1.00 59.59 84 ASP A N 1
ATOM 624 C CA . ASP A 1 84 ? 8.376 -7.827 -14.362 1.00 59.59 84 ASP A CA 1
ATOM 625 C C . ASP A 1 84 ? 8.016 -7.213 -15.717 1.00 59.59 84 ASP A C 1
ATOM 627 O O . ASP A 1 84 ? 7.125 -7.700 -16.421 1.00 59.59 84 ASP A O 1
ATOM 631 N N . CYS A 1 85 ? 8.784 -6.215 -16.154 1.00 56.69 85 CYS A N 1
ATOM 632 C CA . CYS A 1 85 ? 8.738 -5.700 -17.526 1.00 56.69 85 CYS A CA 1
ATOM 633 C C . CYS A 1 85 ? 9.201 -6.755 -18.568 1.00 56.69 85 CYS A C 1
ATOM 635 O O . CYS A 1 85 ? 9.630 -6.410 -19.667 1.00 56.69 85 CYS A O 1
ATOM 637 N N . ASN A 1 86 ? 9.142 -8.049 -18.247 1.00 46.19 86 ASN A N 1
ATOM 638 C CA . ASN A 1 86 ? 9.458 -9.171 -19.115 1.00 46.19 86 ASN A CA 1
ATOM 639 C C . ASN A 1 86 ? 8.200 -9.613 -19.862 1.00 46.19 86 ASN A C 1
ATOM 641 O O . ASN A 1 86 ? 7.655 -10.673 -19.579 1.00 46.19 86 ASN A O 1
ATOM 645 N N . ASN A 1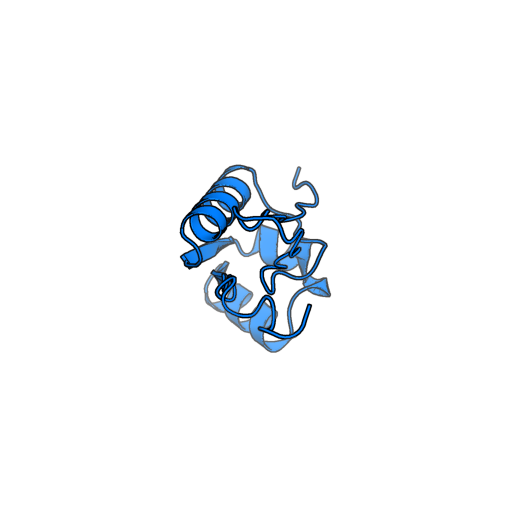 87 ? 7.730 -8.776 -20.789 1.00 46.66 87 ASN A N 1
ATOM 646 C CA . ASN A 1 87 ? 6.995 -9.183 -21.995 1.00 46.66 87 ASN A CA 1
ATOM 647 C C . ASN A 1 87 ? 6.646 -7.953 -22.854 1.00 46.66 87 ASN A C 1
ATOM 649 O O . ASN A 1 87 ? 5.492 -7.730 -23.217 1.00 46.66 87 ASN A O 1
ATOM 653 N N . CYS A 1 88 ? 7.653 -7.177 -23.277 1.00 47.94 88 CYS A N 1
ATOM 654 C CA . CYS A 1 88 ? 7.565 -6.665 -24.646 1.00 47.94 88 CYS A CA 1
ATOM 655 C C . CYS A 1 88 ? 7.720 -7.904 -25.524 1.00 47.94 88 CYS A C 1
ATOM 657 O O . CYS A 1 88 ? 8.832 -8.406 -25.697 1.00 47.94 88 CYS A O 1
ATOM 659 N N . GLY A 1 89 ? 6.582 -8.485 -25.916 1.00 42.88 89 GLY A N 1
ATOM 660 C CA . GLY A 1 89 ? 6.536 -9.689 -26.729 1.00 42.88 89 GLY A CA 1
ATOM 661 C C . GLY A 1 89 ? 7.525 -9.562 -27.878 1.00 42.88 89 GLY A C 1
ATOM 662 O O . GLY A 1 89 ? 7.663 -8.498 -28.479 1.00 42.88 89 GLY A O 1
ATOM 663 N N . SER A 1 90 ? 8.230 -10.645 -28.165 1.00 42.69 90 SER A N 1
ATOM 664 C CA . SER A 1 90 ? 9.204 -10.752 -29.252 1.00 42.69 90 SER A CA 1
ATOM 665 C C . SER A 1 90 ? 8.568 -10.653 -30.654 1.00 42.69 90 SER A C 1
ATOM 667 O O . SER A 1 90 ? 9.144 -11.155 -31.610 1.00 42.69 90 SER A O 1
ATOM 669 N N . ASP A 1 91 ? 7.404 -10.009 -30.770 1.00 40.03 91 ASP A N 1
ATOM 670 C CA . ASP A 1 91 ? 6.562 -9.881 -31.959 1.00 40.03 91 ASP A CA 1
ATOM 671 C C . ASP A 1 91 ? 6.105 -8.415 -32.167 1.00 40.03 91 ASP A C 1
ATOM 673 O O . ASP A 1 91 ? 4.926 -8.144 -32.410 1.00 40.03 91 ASP A O 1
ATOM 677 N N . GLN A 1 92 ? 7.036 -7.456 -32.053 1.00 37.38 92 GLN A N 1
ATOM 678 C CA . GLN A 1 92 ? 6.935 -6.170 -32.767 1.00 37.38 92 GLN A CA 1
ATOM 679 C C . GLN A 1 92 ? 7.638 -6.261 -34.121 1.00 37.38 92 GLN A C 1
ATOM 681 O O . GLN A 1 92 ? 8.782 -6.769 -34.153 1.00 37.38 92 GLN A O 1
#

Sequence (92 aa):
MLTPYDTHTTCSNTCNCIVKADINDDLNVGPETAEAINDAVRENGGSAWLTLEEVEASQHAFSESDLQEAKEGGGILLDIYVPDCNNCGSDQ